Protein AF-A0A530AG23-F1 (afdb_monomer_lite)

pLDDT: mean 82.29, std 13.53, range [45.62, 95.5]

Sequence (81 aa):
MERKVYIEFPSGIGQGEMPPLFVIGPSGGSELVNYRARQNYYVVDRLFAAAELRLGDKTSEKRVRIVRTDGRPQRSVGLFR

Structure (mmCIF, N/CA/C/O backbone):
data_AF-A0A530AG23-F1
#
_entry.id   AF-A0A530AG23-F1
#
loop_
_atom_site.group_PDB
_atom_site.id
_atom_site.type_symbol
_atom_site.label_atom_id
_atom_site.label_alt_id
_atom_site.label_comp_id
_atom_site.label_asym_id
_atom_site.label_entity_id
_atom_site.label_seq_id
_atom_site.pdbx_PDB_ins_code
_atom_site.Cartn_x
_atom_site.Cartn_y
_atom_site.Cartn_z
_atom_site.occupancy
_atom_site.B_iso_or_equiv
_atom_site.auth_seq_id
_atom_site.auth_comp_id
_atom_site.auth_asym_id
_atom_site.auth_atom_id
_atom_site.pdbx_PDB_model_num
ATOM 1 N N . MET A 1 1 ? -3.900 -20.785 -10.999 1.00 59.50 1 MET A N 1
ATOM 2 C CA . MET A 1 1 ? -4.129 -20.171 -9.674 1.00 59.50 1 MET A CA 1
ATOM 3 C C . MET A 1 1 ? -3.861 -18.682 -9.806 1.00 59.50 1 MET A C 1
ATOM 5 O O . MET A 1 1 ? -2.779 -18.317 -10.254 1.00 59.50 1 MET A O 1
ATOM 9 N N . GLU A 1 2 ? -4.842 -17.830 -9.518 1.00 76.69 2 GLU A N 1
ATOM 10 C CA . GLU A 1 2 ? -4.628 -16.377 -9.483 1.00 76.69 2 GLU A CA 1
ATOM 11 C C . GLU A 1 2 ? -3.696 -16.032 -8.314 1.00 76.69 2 GLU A C 1
ATOM 13 O O . GLU A 1 2 ? -3.847 -16.578 -7.223 1.00 76.69 2 GLU A O 1
ATOM 18 N N . ARG A 1 3 ? -2.721 -15.145 -8.531 1.00 87.38 3 ARG A N 1
ATOM 19 C CA . ARG A 1 3 ? -1.786 -14.720 -7.480 1.00 87.38 3 ARG A CA 1
ATOM 20 C C . ARG A 1 3 ? -2.300 -13.422 -6.875 1.00 87.38 3 ARG A C 1
ATOM 22 O O . ARG A 1 3 ? -2.429 -12.438 -7.598 1.00 87.38 3 ARG A O 1
ATOM 29 N N . LYS A 1 4 ? -2.581 -13.435 -5.574 1.00 91.25 4 LYS A N 1
ATOM 30 C CA . LYS A 1 4 ? -3.159 -12.302 -4.847 1.00 91.25 4 LYS A CA 1
ATOM 31 C C . LYS A 1 4 ? -2.241 -11.876 -3.718 1.00 91.25 4 LYS A C 1
ATOM 33 O O . LYS A 1 4 ? -1.552 -12.711 -3.133 1.00 91.25 4 LYS A O 1
ATOM 38 N N . VAL A 1 5 ? -2.244 -10.584 -3.424 1.00 93.12 5 VAL A N 1
ATOM 39 C CA . VAL A 1 5 ? -1.654 -10.046 -2.200 1.00 93.12 5 VAL A CA 1
ATOM 40 C C . VAL A 1 5 ? -2.785 -9.709 -1.246 1.00 93.12 5 VAL A C 1
ATOM 42 O O . VAL A 1 5 ? -3.736 -9.025 -1.627 1.00 93.12 5 VAL A O 1
ATOM 45 N N . TYR A 1 6 ? -2.658 -10.201 -0.020 1.00 93.62 6 TYR A N 1
ATOM 46 C CA . TYR A 1 6 ? -3.541 -9.886 1.090 1.00 93.62 6 TYR A CA 1
ATOM 47 C C . TYR A 1 6 ? -2.771 -8.983 2.048 1.00 93.62 6 TYR A C 1
ATOM 49 O O . TYR A 1 6 ? -1.698 -9.362 2.515 1.00 93.62 6 TYR A O 1
ATOM 57 N N . ILE A 1 7 ? -3.290 -7.785 2.300 1.00 92.31 7 ILE A N 1
ATOM 58 C CA . ILE A 1 7 ? -2.742 -6.867 3.303 1.00 92.31 7 ILE A CA 1
ATOM 59 C C . ILE A 1 7 ? -3.750 -6.819 4.437 1.00 92.31 7 ILE A C 1
ATOM 61 O O . ILE A 1 7 ? -4.879 -6.373 4.232 1.00 92.31 7 ILE A O 1
ATOM 65 N N . GLU A 1 8 ? -3.352 -7.321 5.599 1.00 91.94 8 GLU A N 1
ATOM 66 C CA . GLU A 1 8 ? -4.186 -7.339 6.793 1.00 91.94 8 GLU A CA 1
ATOM 67 C C . GLU A 1 8 ? -4.023 -6.046 7.585 1.00 91.94 8 GLU A C 1
ATOM 69 O 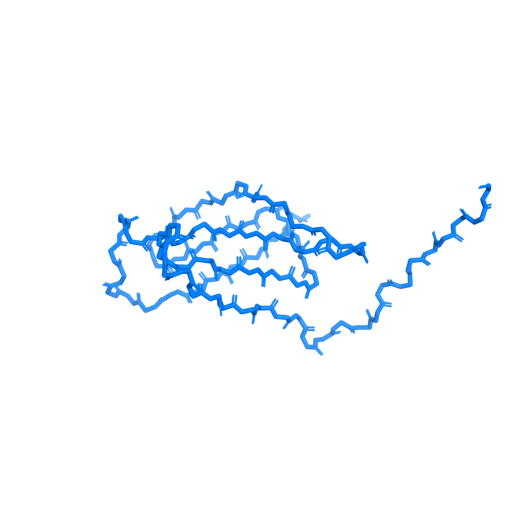O . GLU A 1 8 ? -2.906 -5.606 7.864 1.00 91.94 8 GLU A O 1
ATOM 74 N N . PHE A 1 9 ? -5.148 -5.464 7.972 1.00 88.50 9 PHE A N 1
ATOM 75 C CA . PHE A 1 9 ? -5.218 -4.350 8.902 1.00 88.50 9 PHE A CA 1
ATOM 76 C C . PHE A 1 9 ? -5.780 -4.814 10.249 1.00 88.50 9 PHE A C 1
ATOM 78 O O . PHE A 1 9 ? -6.455 -5.845 10.319 1.00 88.50 9 PHE A O 1
ATOM 85 N N . PRO A 1 10 ? -5.566 -4.042 11.328 1.00 87.31 10 PRO A N 1
ATOM 86 C CA . PRO A 1 10 ? -6.282 -4.258 12.578 1.00 87.31 10 PRO A CA 1
ATOM 87 C C . PRO A 1 10 ? -7.801 -4.273 12.357 1.00 87.31 10 PRO A C 1
ATOM 89 O O . PRO A 1 10 ? -8.331 -3.500 11.558 1.00 87.31 10 PRO A O 1
ATOM 92 N N . SER A 1 11 ? -8.514 -5.115 13.106 1.00 81.00 11 SER A N 1
ATOM 93 C CA . SER A 1 11 ? -9.963 -5.334 12.964 1.00 81.00 11 SER A CA 1
ATOM 94 C C . SER A 1 11 ? -10.835 -4.091 13.202 1.00 81.00 11 SER A C 1
ATOM 96 O O . SER A 1 11 ? -12.018 -4.117 12.881 1.00 81.00 11 SER A O 1
ATOM 98 N N . GLY A 1 12 ? -10.271 -3.020 13.768 1.00 77.88 12 GLY A N 1
ATOM 99 C CA . GLY A 1 12 ? -10.953 -1.754 14.048 1.00 77.88 12 GLY A CA 1
ATOM 100 C C . GLY A 1 12 ? -10.775 -0.662 12.989 1.00 77.88 12 GLY A C 1
ATOM 101 O O . GLY A 1 12 ? -11.164 0.470 13.255 1.00 77.88 12 GLY A O 1
ATOM 102 N N . ILE A 1 13 ? -10.166 -0.947 11.830 1.00 74.00 13 ILE A N 1
ATOM 103 C CA . ILE A 1 13 ? -9.995 0.072 10.784 1.00 74.00 13 ILE A CA 1
ATOM 104 C C . ILE A 1 13 ? -11.346 0.447 10.156 1.00 74.00 13 ILE A C 1
ATOM 106 O O . ILE A 1 13 ? -12.098 -0.417 9.698 1.00 74.00 13 ILE A O 1
ATOM 110 N N . GLY A 1 14 ? -11.662 1.743 10.114 1.00 71.06 14 GLY A N 1
ATOM 111 C CA . GLY A 1 14 ? -12.853 2.232 9.428 1.00 71.06 14 GLY A CA 1
ATOM 112 C C . GLY A 1 14 ? -12.695 2.116 7.910 1.00 71.06 14 GLY A C 1
ATOM 113 O O . GLY A 1 14 ? -11.696 2.559 7.349 1.00 71.06 14 GLY A O 1
ATOM 114 N N . GLN A 1 15 ? -13.691 1.571 7.203 1.00 66.12 15 GLN A N 1
ATOM 115 C CA . GLN A 1 15 ? -13.626 1.403 5.741 1.00 66.12 15 GLN A CA 1
ATOM 116 C C . GLN A 1 15 ? -13.478 2.740 4.977 1.00 66.12 15 GLN A C 1
ATOM 118 O O . GLN A 1 15 ? -12.952 2.755 3.869 1.00 66.12 15 GLN A O 1
ATOM 123 N N . GLY A 1 16 ? -13.896 3.865 5.572 1.00 67.25 16 GLY A N 1
ATOM 124 C CA . GLY A 1 16 ? -13.708 5.218 5.025 1.00 67.25 16 GLY A CA 1
ATOM 125 C C . GLY A 1 16 ? -12.323 5.834 5.275 1.00 67.25 16 GLY A C 1
ATOM 126 O O . GLY A 1 16 ? -12.009 6.870 4.701 1.00 67.25 16 GLY A O 1
ATOM 127 N N . GLU A 1 17 ? -11.491 5.200 6.101 1.00 74.62 17 GLU A N 1
ATOM 128 C CA . GLU A 1 17 ? -10.126 5.645 6.433 1.00 74.62 17 GLU A CA 1
ATOM 129 C C . GLU A 1 17 ? -9.060 4.900 5.619 1.00 74.62 17 GLU A C 1
ATOM 131 O O . GLU A 1 17 ? -7.859 5.110 5.781 1.00 74.62 17 GLU A O 1
ATOM 136 N N . MET A 1 18 ? -9.509 3.996 4.751 1.00 79.94 18 MET A N 1
ATOM 137 C CA . MET A 1 18 ? -8.684 3.074 3.992 1.00 79.94 18 MET A CA 1
ATOM 138 C C . MET A 1 18 ? -7.797 3.826 2.979 1.00 79.94 18 MET A C 1
ATOM 140 O O . MET A 1 18 ? -8.311 4.379 2.004 1.00 79.94 18 MET A O 1
ATOM 144 N N . PRO A 1 19 ? -6.461 3.859 3.181 1.00 88.38 19 PRO A N 1
ATOM 145 C CA . PRO A 1 19 ? -5.574 4.676 2.362 1.00 88.38 19 PRO A CA 1
ATOM 146 C C . PRO A 1 19 ? -5.363 4.075 0.965 1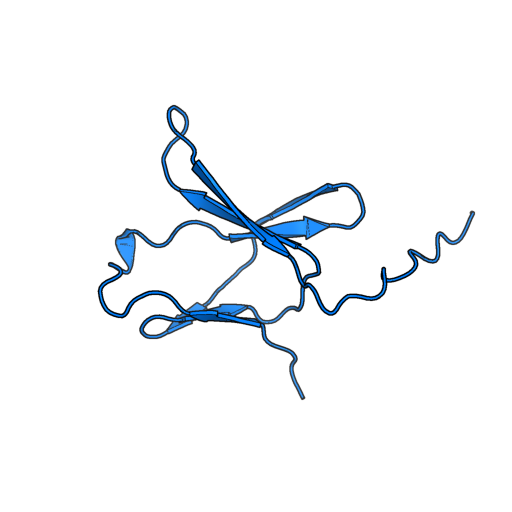.00 88.38 19 PRO A C 1
ATOM 148 O O . PRO A 1 19 ? -5.323 2.845 0.828 1.00 88.38 19 PRO A O 1
ATOM 151 N N . PRO A 1 20 ? -5.160 4.907 -0.075 1.00 91.00 20 PRO A N 1
ATOM 152 C CA . PRO A 1 20 ? -4.815 4.428 -1.407 1.00 91.00 20 PRO A CA 1
ATOM 153 C C . PRO A 1 20 ? -3.503 3.631 -1.400 1.00 91.00 20 PRO A C 1
ATOM 155 O O . PRO A 1 20 ? -2.513 4.020 -0.769 1.00 91.00 20 PRO A O 1
ATOM 158 N N . LEU A 1 21 ? -3.501 2.523 -2.145 1.00 93.62 21 LEU A N 1
ATOM 159 C CA . LEU A 1 21 ? -2.347 1.648 -2.335 1.00 93.62 21 LEU A CA 1
ATOM 160 C C . LEU A 1 21 ? -1.706 1.892 -3.703 1.00 93.62 21 LEU A C 1
ATOM 162 O O . LEU A 1 21 ? -2.342 1.717 -4.743 1.00 93.62 21 LEU A O 1
ATOM 166 N N . PHE A 1 22 ? -0.420 2.221 -3.698 1.00 94.06 22 PHE A N 1
ATOM 167 C CA . PHE A 1 22 ? 0.375 2.415 -4.902 1.00 94.06 22 PHE A CA 1
ATOM 168 C C . PHE A 1 22 ? 1.408 1.302 -5.043 1.00 94.06 22 PHE A C 1
ATOM 170 O O . PHE A 1 22 ? 2.185 1.064 -4.124 1.00 94.06 22 PHE A O 1
ATOM 177 N N . VAL A 1 23 ? 1.473 0.645 -6.197 1.00 94.12 23 VAL A N 1
ATOM 178 C CA . VAL A 1 23 ? 2.556 -0.296 -6.509 1.00 94.12 23 VAL A CA 1
ATOM 179 C C . VAL A 1 23 ? 3.733 0.467 -7.097 1.00 94.12 23 VAL A C 1
ATOM 181 O O . VAL A 1 23 ? 3.556 1.308 -7.976 1.00 94.12 23 VAL A O 1
ATOM 184 N N . ILE A 1 24 ? 4.940 0.160 -6.620 1.00 93.06 24 ILE A N 1
ATOM 185 C CA . ILE A 1 24 ? 6.175 0.742 -7.142 1.00 93.06 24 ILE A CA 1
ATOM 186 C C . ILE A 1 24 ? 6.718 -0.162 -8.248 1.00 93.06 24 ILE A C 1
ATOM 188 O O . ILE A 1 24 ? 7.056 -1.326 -8.016 1.00 93.06 24 ILE A O 1
ATOM 192 N N . GLY A 1 25 ? 6.778 0.381 -9.461 1.00 89.56 25 GLY A N 1
ATOM 193 C CA . GLY A 1 25 ? 7.329 -0.293 -10.627 1.00 89.56 25 GLY A CA 1
ATOM 194 C C . GLY A 1 25 ? 8.864 -0.340 -10.617 1.00 89.56 25 GLY A C 1
ATOM 195 O O . GLY A 1 25 ? 9.510 0.362 -9.836 1.00 89.56 25 GLY A O 1
ATOM 196 N N . PRO A 1 26 ? 9.482 -1.121 -11.521 1.00 83.88 26 PRO A N 1
ATOM 197 C CA . PRO A 1 26 ? 10.940 -1.279 -11.585 1.00 83.88 26 PRO A CA 1
ATOM 198 C C . PRO A 1 26 ? 11.713 0.027 -11.829 1.00 83.88 26 PRO A C 1
ATOM 200 O O . PRO A 1 26 ? 12.863 0.140 -11.423 1.00 83.88 26 PRO A O 1
ATOM 203 N N . SER A 1 27 ? 11.086 1.011 -12.478 1.00 86.94 27 SER A N 1
ATOM 204 C CA . SER A 1 27 ? 11.646 2.343 -12.743 1.00 86.94 27 SER A CA 1
ATOM 205 C C . SER A 1 27 ? 11.487 3.326 -11.575 1.00 86.94 27 SER A C 1
ATOM 207 O O . SER A 1 27 ? 11.861 4.487 -11.701 1.00 86.94 27 SER A O 1
ATOM 209 N N . GLY A 1 28 ? 10.899 2.896 -10.453 1.00 84.75 28 GLY A N 1
ATOM 210 C CA . GLY A 1 28 ? 10.611 3.751 -9.297 1.00 84.75 28 GLY A CA 1
ATOM 211 C C . GLY A 1 28 ? 9.308 4.552 -9.401 1.00 84.75 28 GLY A C 1
ATOM 212 O O . GLY A 1 28 ? 8.924 5.201 -8.431 1.00 84.75 28 GLY A O 1
ATOM 213 N N . GLY A 1 29 ? 8.598 4.483 -10.532 1.00 91.06 29 GLY A N 1
ATOM 214 C CA . GLY A 1 29 ? 7.263 5.071 -10.678 1.00 91.06 29 GLY A CA 1
ATOM 215 C C . GLY A 1 29 ? 6.218 4.373 -9.802 1.00 91.06 29 GLY A C 1
ATOM 216 O O . GLY A 1 29 ? 6.337 3.179 -9.525 1.00 91.06 29 GLY A O 1
ATOM 217 N N . SER A 1 30 ? 5.185 5.109 -9.381 1.00 92.50 30 SER A N 1
ATOM 218 C CA . SER A 1 30 ? 4.094 4.589 -8.548 1.00 92.50 30 SER A CA 1
ATOM 219 C C . SER A 1 30 ? 2.762 4.566 -9.301 1.00 92.50 30 SER A C 1
ATOM 221 O O . SER A 1 30 ? 2.333 5.607 -9.794 1.00 92.50 30 SER A O 1
ATOM 223 N N . GLU A 1 31 ? 2.086 3.419 -9.334 1.00 92.75 31 GLU A N 1
ATOM 224 C CA . GLU A 1 31 ? 0.778 3.229 -9.977 1.00 92.75 31 GLU A CA 1
ATOM 225 C C . GLU A 1 31 ? -0.288 2.943 -8.912 1.00 92.75 31 GLU A C 1
ATOM 227 O O . GLU A 1 31 ? -0.104 2.044 -8.089 1.00 92.75 31 GLU A O 1
ATOM 232 N N . LEU A 1 32 ? -1.397 3.692 -8.916 1.00 92.44 32 LEU A N 1
ATOM 233 C CA . LEU A 1 32 ? -2.548 3.381 -8.065 1.00 92.44 32 LEU A CA 1
ATOM 234 C C . LEU A 1 32 ? -3.165 2.069 -8.546 1.00 92.44 32 LEU A C 1
ATOM 236 O O . LEU A 1 32 ? -3.540 1.950 -9.711 1.00 92.44 32 LEU A O 1
ATOM 240 N N . VAL A 1 33 ? -3.289 1.093 -7.651 1.00 91.19 33 VAL A N 1
ATOM 241 C CA . VAL A 1 33 ? -3.887 -0.194 -8.005 1.00 91.19 33 VAL A CA 1
ATOM 242 C C . VAL A 1 33 ? -5.332 -0.278 -7.553 1.00 91.19 33 VAL A C 1
ATOM 244 O O . VAL A 1 33 ? -5.698 0.199 -6.482 1.00 91.19 33 VAL A O 1
ATOM 247 N N . ASN A 1 34 ? -6.144 -0.964 -8.354 1.00 88.81 34 ASN A N 1
ATOM 248 C CA . ASN A 1 34 ? -7.456 -1.400 -7.905 1.00 88.81 34 ASN A CA 1
ATOM 249 C C . ASN A 1 34 ? -7.281 -2.492 -6.845 1.00 88.81 34 ASN A C 1
ATOM 251 O O . ASN A 1 34 ? -6.646 -3.521 -7.089 1.00 88.81 34 ASN A O 1
ATOM 255 N N . TYR A 1 35 ? -7.864 -2.264 -5.675 1.00 89.25 35 TYR A N 1
ATOM 256 C CA . TYR A 1 35 ? -7.931 -3.223 -4.582 1.00 89.25 35 TYR A CA 1
ATOM 257 C C . TYR A 1 35 ? -9.386 -3.457 -4.192 1.00 89.25 35 TYR A C 1
ATOM 259 O O . TYR A 1 35 ? -10.267 -2.631 -4.431 1.00 89.25 35 TYR A O 1
ATOM 267 N N . ARG A 1 36 ? -9.643 -4.606 -3.570 1.00 90.50 36 ARG A N 1
ATOM 268 C CA . ARG A 1 36 ? -10.936 -4.921 -2.966 1.00 90.50 36 ARG A CA 1
ATOM 269 C C . ARG A 1 36 ? -10.765 -4.980 -1.458 1.00 90.50 36 ARG A C 1
ATOM 271 O O . ARG A 1 36 ? -10.017 -5.822 -0.969 1.00 90.50 36 ARG A O 1
ATOM 278 N N . ALA A 1 37 ? -11.463 -4.110 -0.736 1.00 87.56 37 ALA A N 1
ATOM 279 C CA . ALA A 1 37 ? -11.575 -4.213 0.712 1.00 87.56 37 ALA A CA 1
ATOM 280 C C . ALA A 1 37 ? -12.587 -5.314 1.067 1.00 87.56 37 ALA A C 1
ATOM 282 O O . ALA A 1 37 ? -13.724 -5.295 0.589 1.00 87.56 37 ALA A O 1
ATOM 283 N N . ARG A 1 38 ? -12.175 -6.294 1.871 1.00 87.62 38 ARG A N 1
ATOM 284 C CA . ARG A 1 38 ? -13.047 -7.342 2.419 1.00 87.62 38 ARG A CA 1
ATOM 285 C C . ARG A 1 38 ? -12.711 -7.526 3.890 1.00 87.62 38 ARG A C 1
ATOM 287 O O . ARG A 1 38 ? -11.595 -7.928 4.199 1.00 87.62 38 ARG A O 1
ATOM 294 N N . GLN A 1 39 ? -13.672 -7.255 4.773 1.00 86.38 39 GLN A N 1
ATOM 295 C CA . GLN A 1 39 ? -13.426 -7.211 6.220 1.00 86.38 39 GLN A CA 1
ATOM 296 C C . GLN A 1 39 ? -12.250 -6.260 6.520 1.00 86.38 39 GLN A C 1
ATOM 298 O O . GLN A 1 39 ? -12.280 -5.113 6.082 1.00 86.38 39 GLN A O 1
ATOM 303 N N . ASN A 1 40 ? -11.204 -6.736 7.194 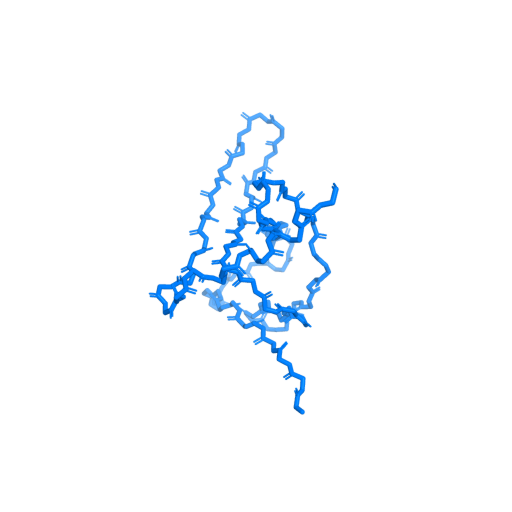1.00 89.00 40 ASN A N 1
ATOM 304 C CA . ASN A 1 40 ? -9.977 -6.005 7.504 1.00 89.00 40 ASN A CA 1
ATOM 305 C C . ASN A 1 40 ? -8.836 -6.258 6.497 1.00 89.00 40 ASN A C 1
ATOM 307 O O . ASN A 1 40 ? -7.682 -5.960 6.796 1.00 89.00 40 ASN A O 1
ATOM 311 N N . TYR A 1 41 ? -9.130 -6.797 5.309 1.00 91.19 41 TYR A N 1
ATOM 312 C CA . TYR A 1 41 ? -8.126 -7.081 4.283 1.00 91.19 41 TYR A CA 1
ATOM 313 C C . TYR A 1 41 ? -8.264 -6.189 3.054 1.00 91.19 41 TYR A C 1
ATOM 315 O O . TYR A 1 41 ? -9.358 -6.010 2.510 1.00 91.19 41 TYR A O 1
ATOM 323 N N . TYR A 1 42 ? -7.124 -5.746 2.527 1.00 92.31 42 TYR A N 1
ATOM 324 C CA . TYR A 1 42 ? -7.004 -5.438 1.105 1.00 92.31 42 TYR A CA 1
ATOM 325 C C . TYR A 1 42 ? -6.640 -6.684 0.323 1.00 92.31 42 TYR A C 1
ATOM 327 O O . TYR A 1 42 ? -5.661 -7.362 0.632 1.00 92.31 42 TYR A O 1
ATOM 335 N N . VAL A 1 43 ? -7.394 -6.927 -0.743 1.00 93.00 43 VAL A N 1
ATOM 336 C CA . VAL A 1 43 ? -7.113 -7.967 -1.726 1.00 93.00 43 VAL A CA 1
ATOM 337 C C . VAL A 1 43 ? -6.702 -7.301 -3.031 1.00 93.00 43 VAL A C 1
ATOM 339 O O . VAL A 1 43 ? -7.498 -6.594 -3.654 1.00 93.00 43 VAL A O 1
ATOM 342 N N . VAL A 1 44 ? -5.459 -7.538 -3.441 1.00 93.25 44 VAL A N 1
ATOM 343 C CA . VAL A 1 44 ? -4.887 -7.049 -4.700 1.00 93.25 44 VAL A CA 1
ATOM 344 C C . VAL A 1 44 ? -4.678 -8.234 -5.628 1.00 93.25 44 VAL A C 1
ATOM 346 O O . VAL A 1 44 ? -3.993 -9.192 -5.275 1.00 93.25 44 VAL A O 1
ATOM 349 N N . ASP A 1 45 ? -5.213 -8.162 -6.843 1.00 90.06 45 ASP A N 1
ATOM 350 C CA . ASP A 1 45 ? -5.144 -9.253 -7.827 1.00 90.06 45 ASP A CA 1
ATOM 351 C C . ASP A 1 45 ? -3.811 -9.282 -8.617 1.00 90.06 45 ASP A C 1
ATOM 353 O O . ASP A 1 45 ? -3.728 -9.805 -9.728 1.00 90.06 45 ASP A O 1
ATOM 357 N N . ARG A 1 46 ? -2.743 -8.698 -8.051 1.00 86.62 46 ARG A N 1
ATOM 358 C CA . ARG A 1 46 ? -1.402 -8.597 -8.645 1.00 86.62 46 ARG A CA 1
ATOM 359 C C . ARG A 1 46 ? -0.327 -8.653 -7.557 1.00 86.62 46 ARG A C 1
ATOM 361 O O . ARG A 1 46 ? -0.438 -7.987 -6.534 1.00 86.62 46 ARG A O 1
ATOM 368 N N . LEU A 1 47 ? 0.753 -9.392 -7.820 1.00 90.69 47 LEU A N 1
ATOM 369 C CA . LEU A 1 47 ? 1.963 -9.371 -6.991 1.00 90.69 47 LEU A CA 1
ATOM 370 C C . LEU A 1 47 ? 2.805 -8.116 -7.251 1.00 90.69 47 LEU A C 1
ATOM 372 O O . LEU A 1 47 ? 2.948 -7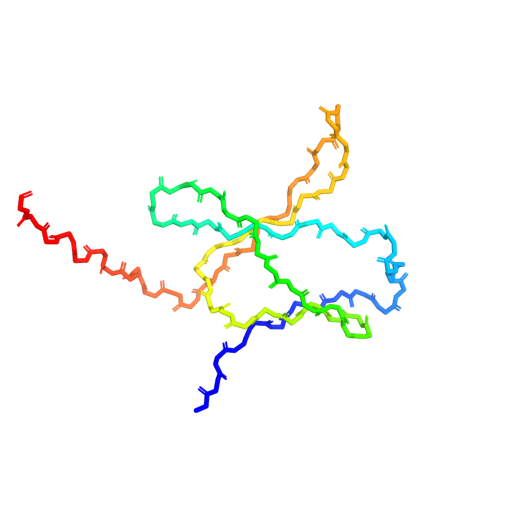.691 -8.396 1.00 90.69 47 LEU A O 1
ATOM 376 N N . PHE A 1 48 ? 3.450 -7.593 -6.212 1.00 90.94 48 PHE A N 1
ATOM 377 C CA . PHE A 1 48 ? 4.389 -6.474 -6.303 1.00 90.94 48 PHE A CA 1
ATOM 378 C C . PHE A 1 48 ? 5.651 -6.746 -5.483 1.00 90.94 48 PHE A C 1
ATOM 380 O O . PHE A 1 48 ? 5.606 -7.480 -4.499 1.00 90.94 48 PHE A O 1
ATOM 387 N N . ALA A 1 49 ? 6.782 -6.165 -5.890 1.00 90.75 49 ALA A N 1
ATOM 388 C CA . ALA A 1 49 ? 8.024 -6.206 -5.111 1.00 90.75 49 ALA A CA 1
ATOM 389 C C . ALA A 1 49 ? 8.025 -5.146 -3.999 1.00 90.75 49 ALA A C 1
ATOM 391 O O . ALA A 1 49 ? 8.494 -5.402 -2.891 1.00 90.75 49 ALA A O 1
ATOM 392 N N . ALA A 1 50 ? 7.461 -3.974 -4.293 1.00 93.69 50 ALA A N 1
ATOM 393 C CA . ALA A 1 50 ? 7.261 -2.899 -3.339 1.00 93.69 50 ALA A CA 1
ATOM 394 C C . ALA A 1 50 ? 5.936 -2.173 -3.604 1.00 93.69 50 ALA A C 1
ATOM 396 O O . ALA A 1 50 ? 5.489 -2.068 -4.749 1.00 93.69 50 ALA A O 1
ATOM 397 N N . ALA A 1 51 ? 5.328 -1.663 -2.541 1.00 95.25 51 ALA A N 1
ATOM 398 C CA . ALA A 1 51 ? 4.141 -0.825 -2.585 1.00 95.25 51 ALA A CA 1
ATOM 399 C C . ALA A 1 51 ? 4.182 0.236 -1.477 1.00 95.25 51 ALA A C 1
ATOM 401 O O . ALA A 1 51 ? 4.940 0.122 -0.514 1.00 95.25 51 ALA A O 1
ATOM 402 N N . GLU A 1 52 ? 3.359 1.267 -1.615 1.00 95.50 52 GLU A N 1
ATOM 403 C CA . GLU A 1 52 ? 3.178 2.339 -0.643 1.00 95.50 52 GLU A CA 1
ATOM 404 C C . GLU A 1 52 ? 1.694 2.491 -0.310 1.00 95.50 52 GLU A C 1
ATOM 406 O O . GLU A 1 52 ? 0.870 2.668 -1.206 1.00 95.50 52 GLU A O 1
ATOM 411 N N . LEU A 1 53 ? 1.361 2.472 0.979 1.00 93.19 53 LEU A N 1
ATOM 412 C CA . LEU A 1 53 ? 0.107 3.026 1.482 1.00 93.19 53 LEU A CA 1
ATOM 413 C C . LEU A 1 53 ? 0.354 4.498 1.803 1.00 93.19 53 LEU A C 1
ATOM 415 O O . LEU A 1 53 ? 1.298 4.817 2.533 1.00 93.19 53 LEU A O 1
ATOM 419 N N . ARG A 1 54 ? -0.472 5.394 1.264 1.00 91.25 54 ARG A N 1
ATOM 420 C CA . ARG A 1 54 ? -0.356 6.837 1.513 1.00 91.25 54 ARG A CA 1
ATOM 421 C C . ARG A 1 54 ? -1.531 7.304 2.361 1.00 91.25 54 ARG A C 1
ATOM 423 O O . ARG A 1 54 ? -2.672 7.172 1.943 1.00 91.25 54 ARG A O 1
ATOM 430 N N . LEU A 1 55 ? -1.249 7.799 3.561 1.00 87.50 55 LEU A N 1
ATOM 431 C CA . LEU A 1 55 ? -2.233 8.287 4.522 1.00 87.50 55 LEU A CA 1
ATOM 432 C C . LEU A 1 55 ? -2.184 9.813 4.580 1.00 87.50 55 LEU A C 1
ATOM 434 O O . LEU A 1 55 ? -1.097 10.378 4.625 1.00 87.50 55 LEU A O 1
ATOM 438 N N . GLY A 1 56 ? -3.338 10.467 4.672 1.00 80.38 56 GLY A N 1
ATOM 439 C CA . GLY A 1 56 ? -3.427 11.922 4.800 1.00 80.38 56 GL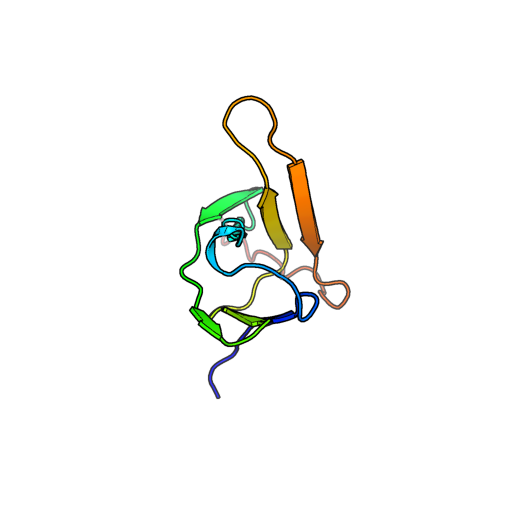Y A CA 1
ATOM 440 C C . GLY A 1 56 ? -3.740 12.639 3.488 1.00 80.38 56 GLY A C 1
ATOM 441 O O . GLY A 1 56 ? -4.070 12.020 2.477 1.00 80.38 56 GLY A O 1
ATOM 442 N N . ASP A 1 57 ? -3.685 13.966 3.539 1.00 73.19 57 ASP A N 1
ATOM 443 C CA . ASP A 1 57 ? -4.057 14.866 2.450 1.00 73.19 57 ASP A CA 1
ATOM 444 C C . ASP A 1 57 ? -2.836 15.548 1.807 1.00 73.19 57 ASP A C 1
ATOM 446 O O . ASP A 1 57 ? -1.682 15.243 2.114 1.00 73.19 57 ASP A O 1
ATOM 450 N N . LYS A 1 58 ? -3.090 16.516 0.914 1.00 67.81 58 LYS A N 1
ATOM 451 C CA . LYS A 1 58 ? -2.052 17.263 0.181 1.00 67.81 58 LYS A CA 1
ATOM 452 C C . LYS A 1 58 ? -1.033 17.971 1.082 1.00 67.81 58 LYS A C 1
ATOM 454 O O . LYS A 1 58 ? 0.037 18.324 0.595 1.00 67.81 58 LYS A O 1
ATOM 459 N N . THR A 1 59 ? -1.360 18.211 2.349 1.00 74.88 59 THR A N 1
ATOM 460 C CA . THR A 1 59 ? -0.520 18.963 3.290 1.00 74.88 59 THR A CA 1
ATOM 461 C C . THR A 1 59 ? 0.189 18.087 4.318 1.00 74.88 59 THR A C 1
ATOM 463 O O . THR A 1 59 ? 1.129 18.555 4.955 1.00 74.88 59 THR A O 1
ATOM 466 N N . SER A 1 60 ? -0.220 16.825 4.483 1.00 79.00 60 SER A N 1
ATOM 467 C CA . SER A 1 60 ? 0.267 15.960 5.566 1.00 79.00 60 SER A CA 1
ATOM 468 C C . SER A 1 60 ? 0.338 14.474 5.189 1.00 79.00 60 SER A C 1
ATOM 470 O O . SER A 1 60 ? -0.061 13.593 5.952 1.00 79.00 60 SER A O 1
ATOM 472 N N . GLU A 1 61 ? 0.871 14.173 4.004 1.00 86.81 61 GLU A N 1
ATOM 473 C CA . GLU A 1 61 ? 0.975 12.793 3.524 1.00 86.81 61 GLU A CA 1
ATOM 474 C C . GLU A 1 61 ? 2.031 11.982 4.306 1.00 86.81 61 GLU A C 1
ATOM 476 O O . GLU A 1 61 ? 3.231 12.261 4.267 1.00 86.81 61 GLU A O 1
ATOM 481 N N . LYS A 1 62 ? 1.588 10.923 4.988 1.00 89.06 62 LYS A N 1
ATOM 482 C CA . LYS A 1 62 ? 2.430 9.875 5.578 1.00 89.06 62 LYS A CA 1
ATOM 483 C C . LYS A 1 62 ? 2.460 8.663 4.658 1.00 89.06 62 LYS A C 1
ATOM 485 O O . LYS A 1 62 ? 1.442 8.276 4.093 1.00 89.06 62 LYS A O 1
ATOM 490 N N . ARG A 1 63 ? 3.618 8.012 4.543 1.00 91.31 63 ARG A N 1
ATOM 491 C CA . ARG A 1 63 ? 3.784 6.829 3.689 1.00 91.31 63 ARG A CA 1
ATOM 492 C C . ARG A 1 63 ? 4.226 5.620 4.493 1.00 91.31 63 ARG A C 1
ATOM 494 O O . ARG A 1 63 ? 5.205 5.692 5.230 1.00 91.31 63 ARG A O 1
ATOM 501 N N . VAL A 1 64 ? 3.540 4.499 4.294 1.00 92.62 64 VAL A N 1
ATOM 502 C CA . VAL A 1 64 ? 3.966 3.178 4.770 1.00 92.62 64 VAL A CA 1
ATOM 503 C C . VAL A 1 64 ? 4.445 2.381 3.566 1.00 92.62 64 VAL A C 1
ATOM 505 O O . VAL A 1 64 ? 3.670 2.113 2.648 1.00 92.62 64 VAL A O 1
ATOM 508 N N . ARG A 1 65 ? 5.727 2.009 3.556 1.00 93.69 65 ARG A N 1
ATOM 509 C CA . ARG A 1 65 ? 6.342 1.250 2.463 1.00 93.69 65 ARG A CA 1
ATOM 510 C C . ARG A 1 65 ? 6.350 -0.239 2.792 1.00 93.69 65 ARG A C 1
ATOM 512 O O . ARG A 1 65 ? 6.928 -0.657 3.789 1.00 93.69 65 ARG A O 1
ATOM 519 N N . ILE A 1 66 ? 5.735 -1.030 1.924 1.00 93.25 66 ILE A N 1
ATOM 520 C CA . ILE A 1 66 ? 5.666 -2.488 2.008 1.00 93.25 66 ILE A CA 1
ATOM 521 C C . ILE A 1 66 ? 6.661 -3.040 0.994 1.00 93.25 66 ILE A C 1
ATOM 523 O O . ILE A 1 66 ? 6.544 -2.756 -0.197 1.00 93.25 66 ILE A O 1
ATOM 527 N N . VAL A 1 67 ? 7.646 -3.815 1.445 1.00 92.56 67 VAL A N 1
ATOM 528 C CA . VAL A 1 67 ? 8.663 -4.426 0.577 1.00 92.56 67 VAL A CA 1
ATOM 529 C C . VAL A 1 67 ? 8.677 -5.924 0.819 1.00 92.56 67 VAL A C 1
ATOM 531 O O . VAL A 1 67 ? 8.704 -6.377 1.961 1.00 92.56 67 VAL A O 1
ATOM 534 N N . ARG A 1 68 ? 8.672 -6.698 -0.264 1.00 88.19 68 ARG A N 1
ATOM 535 C CA . ARG A 1 68 ? 8.883 -8.141 -0.192 1.00 88.19 68 ARG A CA 1
ATOM 536 C C . ARG A 1 68 ? 10.321 -8.439 0.213 1.00 88.19 68 ARG A C 1
ATOM 538 O O . ARG A 1 68 ? 11.254 -8.074 -0.497 1.00 88.19 68 ARG A O 1
ATOM 545 N N . THR A 1 69 ? 10.494 -9.124 1.335 1.00 84.56 69 THR A N 1
ATOM 546 C CA . THR A 1 69 ? 11.808 -9.512 1.870 1.00 84.56 69 THR A CA 1
ATOM 547 C C . THR A 1 69 ? 12.326 -10.828 1.287 1.00 84.56 69 THR A C 1
ATOM 549 O O . THR A 1 69 ? 13.510 -11.126 1.395 1.00 84.56 69 THR A O 1
ATOM 552 N N . ASP A 1 70 ? 11.464 -11.596 0.618 1.00 77.81 70 ASP A N 1
ATOM 553 C CA . ASP A 1 70 ? 11.780 -12.869 -0.039 1.00 77.81 70 ASP A CA 1
ATOM 554 C C . ASP A 1 70 ? 12.266 -12.703 -1.495 1.00 77.81 70 ASP A C 1
ATOM 556 O O . ASP A 1 70 ? 12.610 -13.675 -2.174 1.00 77.81 70 ASP A O 1
ATOM 560 N N . GLY A 1 71 ? 12.278 -11.469 -2.007 1.00 60.38 71 GLY A N 1
ATOM 561 C CA . GLY A 1 71 ? 12.575 -11.174 -3.401 1.00 60.38 71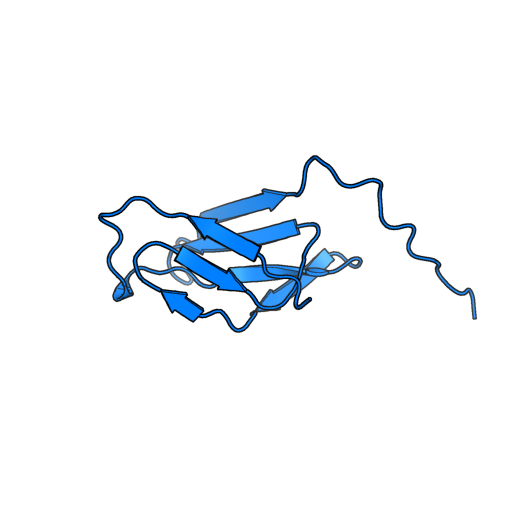 GLY A CA 1
ATOM 562 C C . GLY A 1 71 ? 14.060 -11.297 -3.735 1.00 60.38 71 GLY A C 1
ATOM 563 O O . GLY A 1 71 ? 14.831 -10.370 -3.501 1.00 60.38 71 GLY A O 1
ATOM 564 N N . ARG A 1 72 ? 14.454 -12.374 -4.430 1.00 57.44 72 ARG A N 1
ATOM 565 C CA . ARG A 1 72 ? 15.562 -12.269 -5.397 1.00 57.44 72 ARG A CA 1
ATOM 566 C C . ARG A 1 72 ? 15.206 -11.118 -6.345 1.00 57.44 72 ARG A C 1
ATOM 568 O O . ARG A 1 72 ? 14.070 -11.126 -6.831 1.00 57.44 72 ARG A O 1
ATOM 575 N N . PRO A 1 73 ? 16.102 -10.148 -6.615 1.00 53.81 73 PRO A N 1
ATOM 576 C CA . PRO A 1 73 ? 15.798 -9.080 -7.554 1.00 53.81 73 PRO A CA 1
ATOM 577 C C . PRO A 1 73 ? 15.347 -9.745 -8.847 1.00 53.81 73 PRO A C 1
ATOM 579 O O . PRO A 1 73 ? 16.082 -10.551 -9.426 1.00 53.81 73 PRO A O 1
ATOM 582 N N . GLN A 1 74 ? 14.103 -9.484 -9.251 1.00 54.28 74 GLN A N 1
ATOM 583 C CA . GLN A 1 74 ? 13.637 -9.869 -10.568 1.00 54.28 74 GLN A CA 1
ATOM 584 C C . GLN A 1 74 ? 14.564 -9.116 -11.507 1.00 54.28 74 GLN A C 1
ATOM 586 O O . GLN A 1 74 ? 14.415 -7.906 -11.651 1.00 54.28 74 GLN A O 1
ATOM 591 N N . ARG A 1 75 ? 15.593 -9.809 -12.022 1.00 52.75 75 ARG A N 1
ATOM 592 C CA . ARG A 1 75 ? 16.492 -9.283 -13.042 1.00 52.75 75 ARG A CA 1
ATOM 593 C C . ARG A 1 75 ? 15.563 -8.702 -14.085 1.00 52.75 75 ARG A C 1
ATOM 595 O O . ARG A 1 75 ? 14.874 -9.447 -14.782 1.00 52.75 75 ARG A O 1
ATOM 602 N N . SER A 1 76 ? 15.493 -7.380 -14.129 1.00 54.38 76 SER A N 1
ATOM 603 C CA . SER A 1 76 ? 15.048 -6.656 -15.293 1.00 54.38 76 SER A CA 1
ATOM 604 C C . SER A 1 76 ? 15.977 -7.174 -16.374 1.00 54.38 76 SER A C 1
ATOM 606 O O . SER A 1 76 ? 17.139 -6.782 -16.454 1.00 54.38 76 SER A O 1
ATOM 608 N N . VAL A 1 77 ? 15.506 -8.157 -17.139 1.00 52.66 77 VAL A N 1
ATOM 609 C CA . VAL A 1 77 ? 16.067 -8.451 -18.445 1.00 52.66 77 VAL A CA 1
ATOM 610 C C . VAL A 1 77 ? 15.725 -7.204 -19.242 1.00 52.66 77 VAL A C 1
ATOM 612 O O . VAL A 1 77 ? 14.685 -7.115 -19.886 1.00 52.66 77 VAL A O 1
ATOM 615 N N . GLY A 1 78 ? 16.561 -6.180 -19.069 1.00 45.62 78 GLY A N 1
ATOM 616 C CA . GLY A 1 78 ? 16.712 -5.115 -20.027 1.00 45.62 78 GLY A CA 1
ATOM 617 C C . GLY A 1 78 ? 17.175 -5.809 -21.289 1.00 45.62 78 GLY A C 1
ATOM 618 O O . GLY A 1 78 ? 18.353 -6.114 -21.452 1.00 45.62 78 GLY A O 1
ATOM 619 N N . LEU A 1 79 ? 16.209 -6.151 -22.135 1.00 55.06 79 LEU A N 1
ATOM 620 C CA . LEU A 1 79 ? 16.441 -6.275 -23.556 1.00 55.06 79 LEU A CA 1
ATOM 621 C C . LEU A 1 79 ? 16.982 -4.915 -23.980 1.00 55.06 79 LEU A C 1
ATOM 623 O O . LEU A 1 79 ? 16.226 -3.962 -24.143 1.00 55.06 79 LEU A O 1
ATOM 627 N N . PHE A 1 80 ? 18.306 -4.825 -24.067 1.00 55.09 80 PHE A N 1
ATOM 628 C CA . PHE A 1 80 ? 18.959 -3.831 -24.891 1.00 55.09 80 PHE A CA 1
ATOM 629 C C . PHE A 1 80 ? 18.318 -3.927 -26.277 1.00 55.09 80 PHE A C 1
ATOM 631 O O . PHE A 1 80 ? 18.397 -4.971 -26.932 1.00 55.09 80 PHE A O 1
ATOM 638 N N . ARG A 1 81 ? 17.636 -2.866 -26.690 1.00 51.75 81 ARG A N 1
ATOM 639 C CA . ARG A 1 81 ? 17.393 -2.572 -28.092 1.00 51.75 81 ARG A CA 1
ATOM 640 C C . ARG A 1 81 ? 17.465 -1.068 -28.279 1.00 51.75 81 ARG A C 1
ATOM 642 O O . ARG A 1 81 ? 16.961 -0.358 -27.382 1.00 51.75 81 ARG A O 1
#

Secondary structure (DSSP, 8-state):
----EEEE--TT--GGG-PPEEEEPTTS-EEEPP-EEETTEEEESS--SEEEEEES-TTS-EEEEEE-SS-----------

Foldseek 3Di:
DQDKDKDFDPQPDDPVQFFFKWAQDPVRDTDGADWDDDRRITIGRDDGQKMWGWGDDPVDTDIDIDGDPPDPDPPPPPPDD

Radius of gyration: 14.49 Å; chains: 1; bounding box: 33×39×42 Å